Protein AF-A0A7V2XXG6-F1 (afdb_monomer)

Solvent-accessible surface area (backbone atoms only — not comparable to full-atom values): 9299 Å² total; per-residue (Å²): 118,67,70,60,56,56,46,67,73,58,54,66,50,81,74,67,69,78,80,68,29,34,36,33,36,18,33,62,36,87,92,50,70,49,63,58,47,78,48,65,54,97,36,22,57,42,79,43,78,56,88,76,80,96,63,91,88,70,76,79,62,60,80,69,45,40,31,41,35,40,57,80,80,45,41,56,42,81,49,54,69,72,62,53,34,73,42,42,41,39,65,56,74,53,41,99,86,54,35,30,80,40,73,30,60,60,66,91,63,102,58,100,81,80,91,73,70,58,64,40,66,79,45,38,25,45,35,36,75,97,45,75,43,81,53,52,70,81,66,45,78,63,74,80,33,26,69,43,85,50,22,30,51,108

Sequence (154 aa):
MILFVAASIYLPGLFVQPKYNFVYVSGDDYYYYNQYQYSVQNGKLVKSEIQKPENQNYQPPREVKLYVHDVAKNESREVSFAEAQNLNLDSSNISPDGFEVTYGSRGDGFFPFFFWSDRDYNTRYLKGHNVSKKLNLQLSGSYYNNFRFIGWIK

Radius of gyration: 18.81 Å; Cα contacts (8 Å, |Δi|>4): 284; chains: 1; bounding box: 49×26×69 Å

Secondary structure (DSSP, 8-state):
-HHHHHHHHHSGGGT------EEEEE---TTS--SEEEEEETTEEEEEEPPPP--S-PPPPPPPEEEEEETTTTEEEEE-HHHHHHS-EE--SB-TTS-EEEEEE----SSTT-----EEEEEEEEEETTEEEE------S-TTS--EEEEEE-

Foldseek 3Di:
DVVVVVCVVPVVLVPQADQWKFKKKFPPDPVADAQWDWADDPQFIDIDGDDDDPDDPHDDHDDMWMWIADRVVLDIDTDDNVVRRVFRFDQDQADPSGKHKDWDWPDPDPDDPDPPTDTQQVWIWIDGPNDIHTHDDDHDDDRHDGIDTHGIGD

Nearest PDB structures (foldseek):
  5gq0-assembly1_A  TM=2.253E-01  e=1.042E+00  Arabidopsis thaliana
  5a10-assembly1_A  TM=1.937E-01  e=1.611E+00  Thlaspi arvense
  6dnh-assembly1_A  TM=2.123E-01  e=7.027E+00  Homo sapiens

Mean predicted aligned error: 10.68 Å

Structure (mmCIF, N/CA/C/O backbone):
data_AF-A0A7V2XXG6-F1
#
_entry.id   AF-A0A7V2XXG6-F1
#
loop_
_atom_site.group_PDB
_atom_site.id
_atom_site.type_symbol
_atom_site.label_atom_id
_atom_site.label_alt_id
_atom_site.label_comp_id
_atom_site.label_asym_id
_atom_site.label_entity_id
_atom_site.label_seq_id
_atom_site.pdbx_PDB_ins_code
_atom_site.Cartn_x
_atom_site.Cartn_y
_atom_site.Cartn_z
_atom_site.occupancy
_atom_site.B_iso_or_equiv
_atom_site.auth_seq_id
_atom_site.auth_comp_id
_atom_site.auth_asym_id
_atom_site.auth_atom_id
_atom_site.pdbx_PDB_model_num
ATOM 1 N N . MET A 1 1 ? 22.860 -7.101 -36.847 1.00 60.00 1 MET A N 1
ATOM 2 C CA . MET A 1 1 ? 22.442 -8.220 -35.969 1.00 60.00 1 MET A CA 1
ATOM 3 C C . MET A 1 1 ? 22.457 -7.881 -34.475 1.00 60.00 1 MET A C 1
ATOM 5 O O . MET A 1 1 ? 21.554 -8.322 -33.786 1.00 60.00 1 MET A O 1
ATOM 9 N N . ILE A 1 2 ? 23.385 -7.060 -33.966 1.00 62.00 2 ILE A N 1
ATOM 10 C CA . ILE A 1 2 ? 23.458 -6.718 -32.525 1.00 62.00 2 ILE A CA 1
ATOM 11 C C . ILE A 1 2 ? 22.276 -5.849 -32.036 1.00 62.00 2 ILE A C 1
ATOM 13 O O . ILE A 1 2 ? 21.783 -6.057 -30.931 1.00 62.00 2 ILE A O 1
ATOM 17 N N . LEU A 1 3 ? 21.755 -4.940 -32.871 1.00 59.72 3 LEU A N 1
ATOM 18 C CA . LEU A 1 3 ? 20.618 -4.072 -32.511 1.00 59.72 3 LEU A CA 1
ATOM 19 C C . LEU A 1 3 ? 19.333 -4.849 -32.168 1.00 59.72 3 LEU A C 1
ATOM 21 O O . LEU A 1 3 ? 18.601 -4.444 -31.272 1.00 59.72 3 LEU A O 1
ATOM 25 N N . PHE A 1 4 ? 19.082 -5.986 -32.826 1.00 64.06 4 PHE A N 1
ATOM 26 C CA . PHE A 1 4 ? 17.913 -6.830 -32.544 1.00 64.06 4 PHE A CA 1
ATOM 27 C C . PHE A 1 4 ? 18.042 -7.583 -31.218 1.00 64.06 4 PHE A C 1
ATOM 29 O O . PHE A 1 4 ? 17.055 -7.725 -30.501 1.00 64.06 4 PHE A O 1
ATOM 36 N N . VAL A 1 5 ? 19.257 -8.012 -30.861 1.00 67.00 5 VAL A N 1
ATOM 37 C CA . VAL A 1 5 ? 19.523 -8.676 -29.577 1.00 67.00 5 VAL A CA 1
ATOM 38 C C . VAL A 1 5 ? 19.314 -7.689 -28.430 1.00 67.00 5 VAL A C 1
ATOM 40 O O . VAL A 1 5 ? 18.567 -7.991 -27.504 1.00 67.00 5 VAL A O 1
ATOM 43 N N . ALA A 1 6 ? 19.871 -6.478 -28.534 1.00 62.31 6 ALA A N 1
ATOM 44 C CA . ALA A 1 6 ? 19.642 -5.429 -27.542 1.00 62.31 6 ALA A CA 1
ATOM 45 C C . ALA A 1 6 ? 18.146 -5.078 -27.428 1.00 62.31 6 ALA A C 1
ATOM 47 O O . ALA A 1 6 ? 17.593 -5.098 -26.333 1.00 62.31 6 ALA A O 1
ATOM 48 N N . ALA A 1 7 ? 17.451 -4.856 -28.548 1.00 62.75 7 ALA A N 1
ATOM 49 C CA . ALA A 1 7 ? 16.019 -4.561 -28.529 1.00 62.75 7 ALA A CA 1
ATOM 50 C C . ALA A 1 7 ? 15.194 -5.684 -27.867 1.00 62.75 7 ALA A C 1
ATOM 52 O O . ALA A 1 7 ? 14.321 -5.396 -27.056 1.00 62.75 7 ALA A O 1
ATOM 53 N N . SER A 1 8 ? 15.499 -6.960 -28.129 1.00 66.12 8 SER A N 1
ATOM 54 C CA . SER A 1 8 ? 14.762 -8.095 -27.547 1.00 66.12 8 SER A CA 1
ATOM 55 C C . SER A 1 8 ? 14.869 -8.207 -26.020 1.00 66.12 8 SER A C 1
ATOM 57 O O . SER A 1 8 ? 13.935 -8.678 -25.377 1.00 66.12 8 SER A O 1
ATOM 59 N N . ILE A 1 9 ? 15.975 -7.734 -25.436 1.00 66.00 9 ILE A N 1
ATOM 60 C CA . ILE A 1 9 ? 16.210 -7.765 -23.986 1.00 66.00 9 ILE A CA 1
ATOM 61 C C . ILE A 1 9 ? 15.489 -6.600 -23.289 1.00 66.00 9 ILE A C 1
ATOM 63 O O . ILE A 1 9 ? 14.993 -6.763 -22.177 1.00 66.00 9 ILE A O 1
ATOM 67 N N . TYR A 1 10 ? 15.397 -5.433 -23.939 1.00 59.62 10 TYR A N 1
ATOM 68 C CA . TYR A 1 10 ? 14.886 -4.205 -23.314 1.00 59.62 10 TYR A CA 1
ATOM 69 C C . TYR A 1 10 ? 13.435 -3.840 -23.685 1.00 59.62 10 TYR A C 1
ATOM 71 O O . TYR A 1 10 ? 12.792 -3.100 -22.944 1.00 59.62 10 TYR A O 1
ATOM 79 N N . LEU A 1 11 ? 12.882 -4.361 -24.787 1.00 61.25 11 LEU A N 1
ATOM 80 C CA . LEU A 1 11 ? 11.500 -4.084 -25.215 1.00 61.25 11 LEU A CA 1
ATOM 81 C C . LEU A 1 11 ? 10.389 -4.602 -24.278 1.00 61.25 11 LEU A C 1
ATOM 83 O O . LEU A 1 11 ? 9.374 -3.909 -24.182 1.00 61.25 11 LEU A O 1
ATOM 87 N N . PRO A 1 12 ? 10.513 -5.751 -23.573 1.00 61.62 12 PRO A N 1
ATOM 88 C CA . PRO A 1 12 ? 9.416 -6.262 -22.746 1.00 61.62 12 PRO A CA 1
ATOM 89 C C . PRO A 1 12 ? 8.959 -5.270 -21.666 1.00 61.62 12 PRO A C 1
ATOM 91 O O . PRO A 1 12 ? 7.763 -5.143 -21.417 1.00 61.62 12 PRO A O 1
ATOM 94 N N . GLY A 1 13 ? 9.889 -4.509 -21.075 1.00 57.81 13 GLY A N 1
ATOM 95 C CA . GLY A 1 13 ? 9.600 -3.581 -19.975 1.00 57.81 13 GLY A CA 1
ATOM 96 C C . GLY A 1 13 ? 8.731 -2.376 -20.355 1.00 57.81 13 GLY A C 1
ATOM 97 O O . GLY A 1 13 ? 8.067 -1.815 -19.490 1.00 57.81 13 GLY A O 1
ATOM 98 N N . LEU A 1 14 ? 8.669 -1.995 -21.638 1.00 63.16 14 LEU A N 1
ATOM 99 C CA . LEU A 1 14 ? 7.857 -0.855 -22.097 1.00 63.16 14 LEU A CA 1
ATOM 100 C C . LEU A 1 14 ? 6.351 -1.159 -22.140 1.00 63.16 14 LEU A C 1
ATOM 102 O O . LEU A 1 14 ? 5.539 -0.234 -22.139 1.00 63.16 14 LEU A O 1
ATOM 106 N N . PHE A 1 15 ? 5.969 -2.439 -22.158 1.00 68.75 15 PHE A N 1
ATOM 107 C CA . PHE A 1 15 ? 4.569 -2.868 -22.259 1.00 68.75 15 PHE A CA 1
ATOM 108 C C . PHE A 1 15 ? 3.983 -3.369 -20.936 1.00 68.75 15 PHE A C 1
ATOM 110 O O . PHE A 1 15 ? 2.774 -3.597 -20.850 1.00 68.75 15 PHE A O 1
ATOM 117 N N . VAL A 1 16 ? 4.805 -3.528 -19.895 1.00 77.38 16 VAL A N 1
ATOM 118 C CA . VAL A 1 16 ? 4.334 -3.996 -18.591 1.00 77.38 16 VAL A CA 1
ATOM 119 C C . VAL A 1 16 ? 3.993 -2.800 -17.715 1.00 77.38 16 VAL A C 1
ATOM 121 O O . VAL A 1 16 ? 4.857 -2.148 -17.135 1.00 77.38 16 VAL A O 1
ATOM 124 N N . GLN A 1 17 ? 2.698 -2.502 -17.645 1.00 81.25 17 GLN A N 1
ATOM 125 C CA . GLN A 1 17 ? 2.158 -1.459 -16.784 1.00 81.25 17 GLN A CA 1
ATOM 126 C C . GLN A 1 17 ? 1.446 -2.089 -15.590 1.00 81.25 17 GLN A C 1
ATOM 128 O O . GLN A 1 17 ? 0.734 -3.079 -15.778 1.00 81.25 17 GLN A O 1
ATOM 133 N N . PRO A 1 18 ? 1.601 -1.512 -14.392 1.00 84.50 18 PRO A N 1
ATOM 134 C CA . PRO A 1 18 ? 0.906 -1.990 -13.216 1.00 84.50 18 PRO A CA 1
ATOM 135 C C . PRO A 1 18 ? -0.591 -1.667 -13.301 1.00 84.50 18 PRO A C 1
ATOM 137 O O . PRO A 1 18 ? -0.978 -0.548 -13.645 1.00 84.50 18 PRO A O 1
ATOM 140 N N . LYS A 1 19 ? -1.430 -2.658 -13.002 1.00 89.94 19 LYS A N 1
ATOM 141 C CA . LYS A 1 19 ? -2.890 -2.612 -13.198 1.00 89.94 19 LYS A CA 1
ATOM 142 C C . LYS A 1 19 ? -3.680 -2.700 -11.902 1.00 89.94 19 LYS A C 1
ATOM 144 O O . LYS A 1 19 ? -4.835 -2.285 -11.872 1.00 89.94 19 LYS A O 1
ATOM 149 N N . TYR A 1 20 ? -3.083 -3.260 -10.856 1.00 93.31 20 TYR A N 1
ATOM 150 C CA . TYR A 1 20 ? -3.783 -3.509 -9.603 1.00 93.31 20 TYR A CA 1
ATOM 151 C C . TYR A 1 20 ? -3.638 -2.324 -8.658 1.00 93.31 20 TYR A C 1
ATOM 153 O O . TYR A 1 20 ? -2.538 -1.939 -8.267 1.00 93.31 20 TYR A O 1
ATOM 161 N N . ASN A 1 21 ? -4.782 -1.771 -8.271 1.00 95.12 21 ASN A N 1
ATOM 162 C CA . ASN A 1 21 ? -4.870 -0.778 -7.211 1.00 95.12 21 ASN A CA 1
ATOM 163 C C . ASN A 1 21 ? -4.619 -1.440 -5.855 1.00 95.12 21 ASN A C 1
ATOM 165 O O . ASN A 1 21 ? -4.753 -2.656 -5.710 1.00 95.12 21 ASN A O 1
ATOM 169 N N . PHE A 1 22 ? -4.285 -0.650 -4.840 1.00 94.88 22 PHE A N 1
ATOM 170 C CA . PHE A 1 22 ? -4.047 -1.186 -3.503 1.00 94.88 22 PHE A CA 1
ATOM 171 C C . PHE A 1 22 ? -4.626 -0.307 -2.407 1.00 94.88 22 PHE A C 1
ATOM 173 O O . PHE A 1 22 ? -4.861 0.889 -2.587 1.00 94.88 22 PHE A O 1
ATOM 180 N N . VAL A 1 23 ? -4.836 -0.930 -1.253 1.00 94.56 23 VAL A N 1
ATOM 181 C CA . VAL A 1 23 ? -5.240 -0.272 -0.017 1.00 94.56 23 VAL A CA 1
ATOM 182 C C . VAL A 1 23 ? -4.021 -0.098 0.874 1.00 94.56 23 VAL A C 1
ATOM 184 O O . VAL A 1 23 ? -3.209 -1.014 1.045 1.00 94.56 23 VAL A O 1
ATOM 187 N N . TYR A 1 24 ? -3.907 1.081 1.472 1.00 92.06 24 TYR A N 1
ATOM 188 C CA . TYR A 1 24 ? -2.912 1.362 2.492 1.00 92.06 24 TYR A CA 1
ATOM 189 C C . TYR A 1 24 ? -3.502 2.210 3.617 1.00 92.06 24 TYR A C 1
ATOM 191 O O . TYR A 1 24 ? -4.567 2.817 3.498 1.00 92.06 24 TYR A O 1
ATOM 199 N N . VAL A 1 25 ? -2.785 2.228 4.729 1.00 88.88 25 VAL A N 1
ATOM 200 C CA . VAL A 1 25 ? -3.092 3.015 5.913 1.00 88.88 25 VAL A CA 1
ATOM 201 C C . VAL A 1 25 ? -2.048 4.111 6.079 1.00 88.88 25 VAL A C 1
ATOM 203 O O . VAL A 1 25 ? -0.855 3.868 5.878 1.00 88.88 25 VAL A O 1
ATOM 206 N N . SER A 1 26 ? -2.500 5.297 6.489 1.00 86.25 26 SER A N 1
ATOM 207 C CA . SER A 1 26 ? -1.634 6.386 6.928 1.00 86.25 26 SER A CA 1
ATOM 208 C C . SER A 1 26 ? -1.958 6.865 8.343 1.00 86.25 26 SER A C 1
ATOM 210 O O . SER A 1 26 ? -3.088 6.725 8.808 1.00 86.25 26 SER A O 1
ATOM 212 N N . GLY A 1 27 ? -0.951 7.408 9.033 1.00 75.75 27 GLY A N 1
ATOM 213 C CA . GLY A 1 27 ? -1.033 7.784 10.449 1.00 75.75 27 GLY A CA 1
ATOM 214 C C . GLY A 1 27 ? -0.713 6.656 11.435 1.00 75.75 27 GLY A C 1
ATOM 215 O O . GLY A 1 27 ? -0.874 6.853 12.635 1.00 75.75 27 GLY A O 1
ATOM 216 N N . ASP A 1 28 ? -0.240 5.500 10.953 1.00 65.38 28 ASP A N 1
ATOM 217 C CA . ASP A 1 28 ? 0.138 4.342 11.781 1.00 65.38 28 ASP A CA 1
ATOM 218 C C . ASP A 1 28 ? 1.540 4.517 12.400 1.00 65.38 28 ASP A C 1
ATOM 220 O O . ASP A 1 28 ? 2.483 3.801 12.076 1.00 65.38 28 ASP A O 1
ATOM 224 N N . ASP A 1 29 ? 1.706 5.548 13.234 1.00 63.28 29 ASP A N 1
ATOM 225 C CA . ASP A 1 29 ? 2.993 5.887 13.850 1.00 63.28 29 ASP A CA 1
ATOM 226 C C . ASP A 1 29 ? 3.327 4.929 15.003 1.00 63.28 29 ASP A C 1
ATOM 228 O O . ASP A 1 29 ? 2.554 4.786 15.945 1.00 63.28 29 ASP A O 1
ATOM 232 N N . TYR A 1 30 ? 4.515 4.324 14.964 1.00 55.94 30 TYR A N 1
ATOM 233 C CA . TYR A 1 30 ? 5.015 3.395 15.983 1.00 55.94 30 TYR A CA 1
ATOM 234 C C . TYR A 1 30 ? 5.029 3.986 17.405 1.00 55.94 30 TYR A C 1
ATOM 236 O O . TYR A 1 30 ? 4.886 3.251 18.379 1.00 55.94 30 TYR A O 1
ATOM 244 N N . TYR A 1 31 ? 5.194 5.307 17.540 1.00 53.53 31 TYR A N 1
ATOM 245 C CA . TYR A 1 31 ? 5.192 5.972 18.849 1.00 53.53 31 TYR A CA 1
ATOM 246 C C . TYR A 1 31 ? 3.793 6.163 19.443 1.00 53.53 31 TYR A C 1
ATOM 248 O O . TYR A 1 31 ? 3.671 6.446 20.636 1.00 53.53 31 TYR A O 1
ATOM 256 N N . TYR A 1 32 ? 2.743 6.017 18.635 1.00 57.25 32 TYR A N 1
ATOM 257 C CA . TYR A 1 32 ? 1.367 6.238 19.048 1.00 57.25 32 TYR A CA 1
ATOM 258 C C . TYR A 1 32 ? 0.592 4.928 18.984 1.00 57.25 32 TYR A C 1
ATOM 260 O O . TYR A 1 32 ? 0.479 4.283 17.947 1.00 57.25 32 TYR A O 1
ATOM 268 N N . TYR A 1 33 ? -0.005 4.547 20.108 1.00 59.81 33 TYR A N 1
ATOM 269 C CA . TYR A 1 33 ? -0.905 3.406 20.132 1.00 59.81 33 TYR A CA 1
ATOM 270 C C . TYR A 1 33 ? -2.195 3.757 19.401 1.00 59.81 33 TYR A C 1
ATOM 272 O O . TYR A 1 33 ? -3.051 4.491 19.907 1.00 59.81 33 TYR A O 1
ATOM 280 N N . ASN A 1 34 ? -2.343 3.199 18.207 1.00 65.81 34 ASN A N 1
ATOM 281 C CA . ASN A 1 34 ? -3.599 3.251 17.488 1.00 65.81 34 ASN A CA 1
ATOM 282 C C . ASN A 1 34 ? -4.627 2.389 18.209 1.00 65.81 34 ASN A C 1
ATOM 284 O O . ASN A 1 34 ? -4.336 1.296 18.688 1.00 65.81 34 ASN A O 1
ATOM 288 N N . GLN A 1 35 ? -5.856 2.890 18.297 1.00 64.12 35 GLN A N 1
ATOM 289 C CA . GLN A 1 35 ? -6.942 2.145 18.932 1.00 64.12 35 GLN A CA 1
ATOM 290 C C . GLN A 1 35 ? -7.256 0.845 18.173 1.00 64.12 35 GLN A C 1
ATOM 292 O O . GLN A 1 35 ? -7.782 -0.104 18.753 1.00 64.12 35 GLN A O 1
ATOM 297 N N . TYR A 1 36 ? -6.918 0.800 16.882 1.00 71.44 36 TYR A N 1
ATOM 298 C CA . TYR A 1 36 ? -7.288 -0.287 15.997 1.00 71.44 36 TYR A CA 1
ATOM 299 C C . TYR A 1 36 ? -6.154 -0.680 15.053 1.00 71.44 36 TYR A C 1
ATOM 301 O O . TYR A 1 36 ? -5.474 0.175 14.485 1.00 71.44 36 TYR A O 1
ATOM 309 N N . GLN A 1 37 ? -6.022 -1.983 14.826 1.00 78.88 37 GLN A N 1
ATOM 310 C CA . GLN A 1 37 ? -5.170 -2.566 13.800 1.00 78.88 37 GLN A CA 1
ATOM 311 C C . GLN A 1 37 ? -6.028 -3.032 12.622 1.00 78.88 37 GLN A C 1
ATOM 313 O O . GLN A 1 37 ? -7.041 -3.705 12.809 1.00 78.88 37 GLN A O 1
ATOM 318 N N . TYR A 1 38 ? -5.609 -2.694 11.402 1.00 85.25 38 TYR A N 1
ATOM 319 C CA . TYR A 1 38 ? -6.238 -3.176 10.177 1.00 85.25 38 TYR A CA 1
ATOM 320 C C . TYR A 1 38 ? -5.433 -4.349 9.629 1.00 85.25 38 TYR A C 1
ATOM 322 O O . TYR A 1 38 ? -4.206 -4.281 9.552 1.00 85.25 38 TYR A O 1
ATOM 330 N N . SER A 1 39 ? -6.125 -5.412 9.242 1.00 87.12 39 SER A N 1
ATOM 331 C CA . SER A 1 39 ? -5.544 -6.603 8.622 1.00 87.12 39 SER A CA 1
ATOM 332 C C . SER A 1 39 ? -6.478 -7.136 7.543 1.00 87.12 39 SER A C 1
ATOM 334 O O . SER A 1 39 ? -7.641 -6.738 7.477 1.00 87.12 39 SER A O 1
ATOM 336 N N . VAL A 1 40 ? -5.982 -8.029 6.693 1.00 88.81 40 VAL A N 1
ATOM 337 C CA . VAL A 1 40 ? -6.813 -8.735 5.715 1.00 88.81 40 VAL A CA 1
ATOM 338 C C . VAL A 1 40 ? -7.014 -10.166 6.196 1.00 88.81 40 VAL A C 1
ATOM 340 O O . VAL A 1 40 ? -6.045 -10.871 6.464 1.00 88.81 40 VAL A O 1
ATOM 343 N N . GLN A 1 41 ? -8.268 -10.599 6.299 1.00 90.38 41 GLN A N 1
ATOM 344 C CA . GLN A 1 41 ? -8.638 -11.980 6.605 1.00 90.38 41 GLN A CA 1
ATOM 345 C C . GLN A 1 41 ? -9.688 -12.436 5.597 1.00 90.38 41 GLN A C 1
ATOM 347 O O . GLN A 1 41 ? -10.648 -11.714 5.337 1.00 90.38 41 GLN A O 1
ATOM 352 N N . ASN A 1 42 ? -9.506 -13.619 5.008 1.00 89.25 42 ASN A N 1
ATOM 353 C CA . ASN A 1 42 ? -10.423 -14.178 4.003 1.00 89.25 42 ASN A CA 1
ATOM 354 C C . ASN A 1 42 ? -10.749 -13.202 2.852 1.00 89.25 42 ASN A C 1
ATOM 356 O O . ASN A 1 42 ? -11.888 -13.110 2.401 1.00 89.25 42 ASN A O 1
ATOM 360 N N . GLY A 1 43 ? -9.753 -12.431 2.406 1.00 89.00 43 GLY A N 1
ATOM 361 C CA . GLY A 1 43 ? -9.914 -11.449 1.332 1.00 89.00 43 GLY A CA 1
ATOM 362 C C . GLY A 1 43 ? -10.638 -10.161 1.733 1.00 89.00 43 GLY A C 1
ATOM 363 O O . GLY A 1 43 ? -10.997 -9.361 0.873 1.00 89.00 43 GLY A O 1
ATOM 364 N N . LYS A 1 44 ? -10.884 -9.944 3.028 1.00 93.19 44 LYS A N 1
ATOM 365 C CA . LYS A 1 44 ? -11.656 -8.808 3.539 1.00 93.19 44 LYS A CA 1
ATOM 366 C C . LYS A 1 44 ? -10.877 -8.027 4.579 1.00 93.19 44 LYS A C 1
ATOM 368 O O . LYS A 1 44 ? -10.104 -8.593 5.349 1.00 93.19 44 LYS A O 1
ATOM 373 N N . LEU A 1 45 ? -11.105 -6.716 4.610 1.00 92.50 45 LEU A N 1
ATOM 374 C CA . LEU A 1 45 ? -10.545 -5.858 5.645 1.00 92.50 45 LEU A CA 1
ATOM 375 C C . LEU A 1 45 ? -11.200 -6.174 6.996 1.00 92.50 45 LEU A C 1
ATOM 377 O O . LEU A 1 45 ? -12.426 -6.157 7.128 1.00 92.50 45 LEU A O 1
ATOM 381 N N . VAL A 1 46 ? -10.370 -6.419 8.003 1.00 90.00 46 VAL A N 1
ATOM 382 C CA . VAL A 1 46 ? -10.767 -6.641 9.392 1.00 90.00 46 VAL A CA 1
ATOM 383 C C . VAL A 1 46 ? -10.094 -5.600 10.273 1.00 90.00 46 VAL A C 1
ATOM 385 O O . VAL A 1 46 ? -8.919 -5.270 10.094 1.00 90.00 46 VAL A O 1
ATOM 388 N N . LYS A 1 47 ? -10.865 -5.078 11.225 1.00 89.12 47 LYS A N 1
ATOM 389 C CA . LYS A 1 47 ? -10.436 -4.105 12.223 1.00 89.12 47 LYS A CA 1
ATOM 390 C C . LYS A 1 47 ? -10.424 -4.788 13.588 1.00 89.12 47 LYS A C 1
ATOM 392 O O . LYS A 1 47 ? -11.475 -5.221 14.051 1.00 89.12 47 LYS A O 1
ATOM 397 N N . SER A 1 48 ? -9.255 -4.868 14.213 1.00 83.75 48 SER A N 1
ATOM 398 C CA . SER A 1 48 ? -9.066 -5.467 15.537 1.00 83.75 48 SER A CA 1
ATOM 399 C C . SER A 1 48 ? -8.746 -4.390 16.563 1.00 83.75 48 SER A C 1
ATOM 401 O O . SER A 1 48 ? -7.922 -3.513 16.304 1.00 83.75 48 SER A O 1
ATOM 403 N N . GLU A 1 49 ? -9.382 -4.454 17.728 1.00 79.38 49 GLU A N 1
ATOM 404 C CA . GLU A 1 49 ? -9.052 -3.585 18.858 1.00 79.38 49 GLU A CA 1
ATOM 405 C C . GLU A 1 49 ? -7.739 -4.019 19.502 1.00 79.38 49 GLU A C 1
ATOM 407 O O . GLU A 1 49 ? -7.527 -5.200 19.781 1.00 79.38 49 GLU A O 1
ATOM 412 N N . ILE A 1 50 ? -6.853 -3.054 19.739 1.00 74.00 50 ILE A N 1
ATOM 413 C CA . ILE A 1 50 ? -5.605 -3.302 20.456 1.00 74.00 50 ILE A CA 1
ATOM 414 C C . ILE A 1 50 ? -5.872 -3.068 21.943 1.00 74.00 50 ILE A C 1
ATOM 416 O O . ILE A 1 50 ? -6.236 -1.960 22.347 1.00 74.00 50 ILE A O 1
ATOM 420 N N . GLN A 1 51 ? -5.693 -4.108 22.763 1.00 63.41 51 GLN A N 1
ATOM 421 C CA . GLN A 1 51 ? -5.776 -3.971 24.217 1.00 63.41 51 GLN A CA 1
ATOM 422 C C . GLN A 1 51 ? -4.610 -3.120 24.721 1.00 63.41 51 GLN A C 1
ATOM 424 O O . GLN A 1 51 ? -3.447 -3.378 24.407 1.00 63.41 51 GLN A O 1
ATOM 429 N N . LYS A 1 52 ? -4.934 -2.075 25.484 1.00 64.25 52 LYS A N 1
ATOM 430 C CA . LYS A 1 52 ? -3.961 -1.084 25.942 1.00 64.25 52 LYS A CA 1
ATOM 431 C C . LYS A 1 52 ? -3.362 -1.502 27.287 1.00 64.25 52 LYS A C 1
ATOM 433 O O . LYS A 1 52 ? -4.126 -1.872 28.178 1.00 64.25 52 LYS A O 1
ATOM 438 N N . PRO A 1 53 ? -2.039 -1.385 27.483 1.00 61.81 53 PRO A N 1
ATOM 439 C CA . PRO A 1 53 ? -1.464 -1.428 28.819 1.00 61.81 53 PRO A CA 1
ATOM 440 C C . PRO A 1 53 ? -1.879 -0.179 29.613 1.00 61.81 53 PRO A C 1
ATOM 442 O O . PRO A 1 53 ? -1.840 0.941 29.102 1.00 61.81 53 PRO A O 1
ATOM 445 N N . GLU A 1 54 ? -2.267 -0.386 30.868 1.00 59.88 54 GLU A N 1
ATOM 446 C CA . GLU A 1 54 ? -2.697 0.635 31.827 1.00 59.88 54 GLU A CA 1
ATOM 447 C C . GLU A 1 54 ? -1.490 1.481 32.279 1.00 59.88 54 GLU A C 1
ATOM 449 O O . GLU A 1 54 ? -0.886 1.238 33.317 1.00 59.88 54 GLU A O 1
ATOM 454 N N . ASN A 1 55 ? -1.048 2.438 31.459 1.00 62.06 55 ASN A N 1
ATOM 455 C CA . ASN A 1 55 ? 0.047 3.345 31.817 1.00 62.06 55 ASN A CA 1
ATOM 456 C C . ASN A 1 55 ? -0.389 4.809 31.653 1.00 62.06 55 ASN A C 1
ATOM 458 O O . ASN A 1 55 ? -1.176 5.138 30.771 1.00 62.06 55 ASN A O 1
ATOM 462 N N . GLN A 1 56 ? 0.094 5.692 32.526 1.00 52.34 56 GLN A N 1
ATOM 463 C CA . GLN A 1 56 ? -0.486 7.022 32.768 1.00 52.34 56 GLN A CA 1
ATOM 464 C C . GLN A 1 56 ? 0.065 8.136 31.853 1.00 52.34 56 GLN A C 1
ATOM 466 O O . GLN A 1 56 ? -0.529 9.205 31.771 1.00 52.34 56 GLN A O 1
ATOM 471 N N . ASN A 1 57 ? 1.151 7.894 31.107 1.00 59.94 57 ASN A N 1
ATOM 472 C CA . ASN A 1 57 ? 1.785 8.887 30.216 1.00 59.94 57 ASN A CA 1
ATOM 473 C C . ASN A 1 57 ? 1.266 8.845 28.763 1.00 59.94 57 ASN A C 1
ATOM 475 O O . ASN A 1 57 ? 2.034 8.997 27.813 1.00 59.94 57 ASN A O 1
ATOM 479 N N . TYR A 1 58 ? -0.028 8.593 28.566 1.00 57.88 58 TYR A N 1
ATOM 480 C CA . TYR A 1 58 ? -0.582 8.362 27.231 1.00 57.88 58 TYR A CA 1
ATOM 481 C C . TYR A 1 58 ? -0.962 9.651 26.499 1.00 57.88 58 TYR A C 1
ATOM 483 O O . TYR A 1 58 ? -1.794 10.433 26.956 1.00 57.88 58 TYR A O 1
ATOM 491 N N . GLN A 1 59 ? -0.401 9.824 25.301 1.00 61.22 59 GLN A N 1
ATOM 492 C CA . GLN A 1 59 ? -0.912 10.774 24.316 1.00 61.22 59 GLN A CA 1
ATOM 493 C C . GLN A 1 59 ? -2.185 10.208 23.661 1.00 61.22 59 GLN A C 1
ATOM 495 O O . GLN A 1 59 ? -2.303 8.986 23.512 1.00 61.22 59 GLN A O 1
ATOM 500 N N . PRO A 1 60 ? -3.157 11.062 23.285 1.00 60.31 60 PRO A N 1
ATOM 501 C CA . PRO A 1 60 ? -4.401 10.600 22.683 1.00 60.31 60 PRO A CA 1
ATOM 502 C C . PRO A 1 60 ? -4.125 9.821 21.384 1.00 60.31 60 PRO A C 1
ATOM 504 O O . PRO A 1 60 ? -3.189 10.169 20.655 1.00 60.31 60 PRO A O 1
ATOM 507 N N . PRO A 1 61 ? -4.927 8.781 21.075 1.00 63.69 61 PRO A N 1
ATOM 508 C CA . PRO A 1 61 ? -4.792 8.036 19.829 1.00 63.69 61 PRO A CA 1
ATOM 509 C C . PRO A 1 61 ? -4.916 8.994 18.647 1.00 63.69 61 PRO A C 1
ATOM 511 O O . PRO A 1 61 ? -5.813 9.839 18.626 1.00 63.69 61 PRO A O 1
ATOM 514 N N . ARG A 1 62 ? -4.032 8.861 17.658 1.00 67.06 62 ARG A N 1
ATOM 515 C CA . ARG A 1 62 ? -4.188 9.592 16.401 1.00 67.06 62 ARG A CA 1
ATOM 516 C C . ARG A 1 62 ? -5.194 8.883 15.511 1.00 67.06 62 ARG A C 1
ATOM 518 O O . ARG A 1 62 ? -5.361 7.665 15.563 1.00 67.06 62 ARG A O 1
ATOM 525 N N . GLU A 1 63 ? -5.879 9.676 14.702 1.00 70.38 63 GLU A N 1
ATOM 526 C 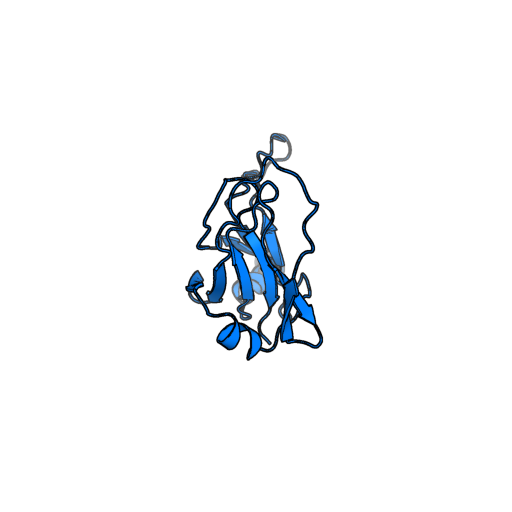CA . GLU A 1 63 ? -6.810 9.150 13.721 1.00 70.38 63 GLU A CA 1
ATOM 527 C C . GLU A 1 63 ? -6.031 8.493 12.579 1.00 70.38 63 GLU A C 1
ATOM 529 O O . GLU A 1 63 ? -5.199 9.118 11.920 1.00 70.38 63 GLU A O 1
ATOM 534 N N . VAL A 1 64 ? -6.294 7.205 12.379 1.00 80.56 64 VAL A N 1
ATOM 535 C CA . VAL A 1 64 ? -5.696 6.401 11.318 1.00 80.56 64 VAL A CA 1
ATOM 536 C C . VAL A 1 64 ? -6.608 6.448 10.104 1.00 80.56 64 VAL A C 1
ATOM 538 O O . VAL A 1 64 ? -7.785 6.092 10.198 1.00 80.56 64 VAL A O 1
ATOM 541 N N . LYS A 1 65 ? -6.052 6.829 8.955 1.00 87.88 65 LYS A N 1
ATOM 542 C CA . LYS A 1 65 ? -6.804 7.007 7.712 1.00 87.88 65 LYS A CA 1
ATOM 543 C C . LYS A 1 65 ? -6.534 5.881 6.725 1.00 87.88 65 LYS A C 1
ATOM 545 O O . LYS A 1 65 ? -5.398 5.425 6.581 1.00 87.88 65 LYS A O 1
ATOM 550 N N . LEU A 1 66 ? -7.586 5.442 6.040 1.00 91.31 66 LEU A N 1
ATOM 551 C CA . LEU A 1 66 ? -7.527 4.428 4.991 1.00 91.31 66 LEU A CA 1
ATOM 552 C C . LEU A 1 66 ? -7.563 5.099 3.623 1.00 91.31 66 LEU A C 1
ATOM 554 O O . LEU A 1 66 ? -8.362 6.001 3.381 1.00 91.31 66 LEU A O 1
ATOM 558 N N . TYR A 1 67 ? -6.722 4.615 2.718 1.00 93.75 67 TYR A N 1
ATOM 559 C CA . TYR A 1 67 ? -6.622 5.132 1.364 1.00 93.75 67 TYR A CA 1
ATOM 560 C C . TYR A 1 67 ? -6.641 4.000 0.345 1.00 93.75 67 TYR A C 1
ATOM 562 O O . TYR A 1 67 ? -6.012 2.957 0.538 1.00 93.75 67 TYR A O 1
ATOM 570 N N . VAL A 1 68 ? -7.323 4.241 -0.771 1.00 95.75 68 VAL A N 1
ATOM 571 C CA . VAL A 1 68 ? -7.176 3.458 -2.001 1.00 95.75 68 VAL A CA 1
ATOM 572 C C . VAL A 1 68 ? -6.274 4.242 -2.939 1.00 95.75 68 VAL A C 1
ATOM 574 O O . VAL A 1 68 ? -6.558 5.404 -3.234 1.00 95.75 68 VAL A O 1
ATOM 577 N N . HIS A 1 69 ? -5.209 3.608 -3.417 1.00 95.44 69 HIS A N 1
ATOM 578 C CA . HIS A 1 69 ? -4.333 4.181 -4.427 1.00 95.44 69 HIS A CA 1
ATOM 579 C C . HIS A 1 69 ? -4.693 3.648 -5.816 1.00 95.44 69 HIS A C 1
ATOM 581 O O . HIS A 1 69 ? -4.653 2.438 -6.053 1.00 95.44 69 HIS A O 1
ATOM 587 N N . ASP A 1 70 ? -5.040 4.563 -6.721 1.00 93.94 70 ASP A N 1
ATOM 588 C CA . ASP A 1 70 ? -5.208 4.303 -8.147 1.00 93.94 70 ASP A CA 1
ATOM 589 C C . ASP A 1 70 ? -3.836 4.362 -8.821 1.00 93.94 70 ASP A C 1
ATOM 591 O O . ASP A 1 70 ? -3.233 5.427 -8.959 1.00 93.94 70 ASP A O 1
ATOM 595 N N . VAL A 1 71 ? -3.329 3.204 -9.231 1.00 91.69 71 VAL A N 1
ATOM 596 C CA . VAL A 1 71 ? -1.973 3.073 -9.775 1.00 91.69 71 VAL A CA 1
ATOM 597 C C . VAL A 1 71 ? -1.858 3.630 -11.200 1.00 91.69 71 VAL A C 1
ATOM 599 O O . VAL A 1 71 ? -0.798 4.147 -11.592 1.00 91.69 71 VAL A O 1
ATOM 602 N N . ALA A 1 72 ? -2.948 3.568 -11.970 1.00 90.12 72 ALA A N 1
ATOM 603 C CA . ALA A 1 72 ? -2.994 4.103 -13.324 1.00 90.12 72 ALA A CA 1
ATOM 604 C C . ALA A 1 72 ? -2.871 5.631 -13.288 1.00 90.12 72 ALA A C 1
ATOM 606 O O . ALA A 1 72 ? -2.033 6.201 -13.992 1.00 90.12 72 ALA A O 1
ATOM 607 N N . LYS A 1 73 ? -3.635 6.278 -12.400 1.00 91.44 73 LYS A N 1
ATOM 608 C CA . LYS A 1 73 ? -3.618 7.737 -12.210 1.00 91.44 73 LYS A CA 1
ATOM 609 C C . LYS A 1 73 ? -2.496 8.226 -11.300 1.00 91.44 73 LYS A C 1
ATOM 611 O O . LYS A 1 73 ? -2.114 9.386 -11.391 1.00 91.44 73 LYS A O 1
ATOM 616 N N . ASN A 1 74 ? -1.916 7.337 -10.493 1.00 90.94 74 ASN A N 1
ATOM 617 C CA . ASN A 1 74 ? -0.958 7.668 -9.439 1.00 90.94 74 ASN A CA 1
ATOM 618 C C . ASN A 1 74 ? -1.557 8.647 -8.417 1.00 90.94 74 ASN A C 1
ATOM 620 O O . ASN A 1 74 ? -0.963 9.675 -8.102 1.00 90.94 74 ASN A O 1
ATOM 624 N N . GLU A 1 75 ? -2.755 8.339 -7.927 1.00 92.88 75 GLU A N 1
ATOM 625 C CA . GLU A 1 75 ? -3.504 9.194 -7.004 1.00 92.88 75 GLU A CA 1
ATOM 626 C C . GLU A 1 75 ? -4.099 8.365 -5.867 1.00 92.88 75 GLU A C 1
ATOM 628 O O . GLU A 1 75 ? -4.585 7.255 -6.074 1.00 92.88 75 GLU A O 1
ATOM 633 N N . SER A 1 76 ? -4.085 8.914 -4.654 1.00 93.50 76 SER A N 1
ATOM 634 C CA . SER A 1 76 ? -4.737 8.306 -3.493 1.00 93.50 76 SER A CA 1
ATOM 635 C C . SER A 1 76 ? -6.046 9.014 -3.173 1.00 93.50 76 SER A C 1
ATOM 637 O O . SER A 1 76 ? -6.097 10.243 -3.149 1.00 93.50 76 SER A O 1
ATOM 639 N N . ARG A 1 77 ? -7.080 8.236 -2.844 1.00 94.25 77 ARG A N 1
ATOM 640 C CA . ARG A 1 77 ? -8.346 8.738 -2.293 1.00 94.25 77 ARG A CA 1
ATOM 641 C C . ARG A 1 77 ? -8.592 8.156 -0.910 1.00 94.25 77 ARG A C 1
ATOM 643 O O . ARG A 1 77 ? -8.368 6.962 -0.700 1.00 94.25 77 ARG A O 1
ATOM 650 N N . GLU A 1 78 ? -9.044 8.992 0.017 1.00 93.81 78 GLU A N 1
ATOM 651 C CA . GLU A 1 78 ? -9.473 8.540 1.342 1.00 93.81 78 GLU A CA 1
ATOM 652 C C . GLU A 1 78 ? -10.735 7.682 1.199 1.00 93.81 78 GLU A C 1
ATOM 654 O O . GLU A 1 78 ? -11.590 7.957 0.353 1.00 93.81 78 GLU A O 1
ATOM 659 N N . VAL A 1 79 ? -10.825 6.615 1.989 1.00 93.62 79 VAL A N 1
ATOM 660 C CA . VAL A 1 79 ? -11.976 5.709 2.006 1.00 93.62 79 VAL A CA 1
ATOM 661 C C . VAL A 1 79 ? -12.392 5.397 3.429 1.00 93.62 79 VAL A C 1
ATOM 663 O O . VAL A 1 79 ? -11.568 5.302 4.339 1.00 93.62 79 VAL A O 1
ATOM 666 N N . SER A 1 80 ? -13.688 5.185 3.616 1.00 93.06 80 SER A N 1
ATOM 667 C CA . SER A 1 80 ? -14.214 4.682 4.878 1.00 93.06 80 SER A CA 1
ATOM 668 C C . SER A 1 80 ? -13.884 3.197 5.065 1.00 93.06 80 SER A C 1
ATOM 670 O O . SER A 1 80 ? -13.646 2.450 4.111 1.00 93.06 80 SER A O 1
ATOM 672 N N . PHE A 1 81 ? -13.926 2.734 6.315 1.00 90.62 81 PHE A N 1
ATOM 673 C CA . PHE A 1 81 ? -13.755 1.313 6.622 1.00 90.62 81 PHE A CA 1
ATOM 674 C C . PHE A 1 81 ? -14.803 0.434 5.919 1.00 90.62 81 PHE A C 1
ATOM 676 O O . PHE A 1 81 ? -14.451 -0.612 5.381 1.00 90.62 81 PHE A O 1
ATOM 683 N N . ALA A 1 82 ? -16.067 0.869 5.883 1.00 91.88 82 ALA A N 1
ATOM 684 C CA . ALA A 1 82 ? -17.152 0.115 5.254 1.00 91.88 82 ALA A CA 1
ATOM 685 C C . ALA A 1 82 ? -16.929 -0.058 3.742 1.00 91.88 82 ALA A C 1
ATOM 687 O O . ALA A 1 82 ? -17.121 -1.146 3.201 1.00 91.88 82 ALA A O 1
ATOM 688 N N . GLU A 1 83 ? -16.455 0.987 3.060 1.00 92.62 83 GLU A N 1
ATOM 689 C CA . GLU A 1 83 ? -16.095 0.899 1.642 1.00 92.62 83 GLU A CA 1
ATOM 690 C C . GLU A 1 83 ? -14.909 -0.040 1.421 1.00 92.62 83 GLU A C 1
ATOM 692 O O . GLU A 1 83 ? -14.958 -0.893 0.537 1.00 92.62 83 GLU A O 1
ATOM 697 N N . ALA A 1 84 ? -13.861 0.079 2.241 1.00 91.50 84 ALA A N 1
ATOM 698 C CA . ALA A 1 84 ? -12.669 -0.754 2.124 1.00 91.50 84 ALA A CA 1
ATOM 699 C C . ALA A 1 84 ? -12.944 -2.234 2.451 1.00 91.50 84 ALA A C 1
ATOM 701 O O . ALA A 1 84 ? -12.340 -3.120 1.851 1.00 91.50 84 ALA A O 1
ATOM 702 N N . GLN A 1 85 ? -13.885 -2.518 3.354 1.00 93.12 85 GLN A N 1
ATOM 703 C CA . GLN A 1 85 ? -14.321 -3.875 3.689 1.00 93.12 85 GLN A CA 1
ATOM 704 C C . GLN A 1 85 ? -15.098 -4.544 2.545 1.00 93.12 85 GLN A C 1
ATOM 706 O O . GLN A 1 85 ? -15.028 -5.763 2.378 1.00 93.12 85 GLN A O 1
ATOM 711 N N . ASN A 1 86 ? -15.795 -3.767 1.715 1.00 94.00 86 ASN A N 1
ATOM 712 C CA . ASN A 1 86 ? -16.494 -4.303 0.547 1.00 94.00 86 ASN A CA 1
ATOM 713 C C . ASN A 1 86 ? -15.538 -4.749 -0.572 1.00 94.00 86 ASN A C 1
ATOM 715 O O . ASN A 1 86 ? -15.921 -5.583 -1.394 1.00 94.00 86 ASN A O 1
ATOM 719 N N . LEU A 1 87 ? -14.284 -4.288 -0.567 1.00 93.38 87 LEU A N 1
ATOM 720 C CA . LEU A 1 87 ? -13.262 -4.695 -1.533 1.00 93.38 87 LEU A CA 1
ATOM 721 C C . LEU A 1 87 ? -12.825 -6.152 -1.325 1.00 93.38 87 LEU A C 1
ATOM 723 O O . LEU A 1 87 ? -13.002 -6.725 -0.248 1.00 93.38 87 LEU A O 1
ATOM 727 N N . ASN A 1 88 ? -12.279 -6.763 -2.374 1.00 94.31 88 ASN A N 1
ATOM 728 C CA . ASN A 1 88 ? -11.590 -8.045 -2.286 1.00 94.31 88 ASN A CA 1
ATOM 729 C C . ASN A 1 88 ? -10.086 -7.774 -2.244 1.00 94.31 88 ASN A C 1
ATOM 731 O O . ASN A 1 88 ? -9.538 -7.201 -3.184 1.00 94.31 88 ASN A O 1
ATOM 735 N N . LEU A 1 89 ? -9.443 -8.116 -1.133 1.00 92.81 89 LEU A N 1
ATOM 736 C CA . LEU A 1 89 ? -8.067 -7.735 -0.842 1.00 92.81 89 LEU A CA 1
ATOM 737 C C . LEU A 1 89 ? -7.139 -8.948 -0.846 1.00 92.81 89 LEU A C 1
ATOM 739 O O . LEU A 1 89 ? -7.446 -9.984 -0.265 1.00 92.81 89 LEU A O 1
ATOM 743 N N . ASP A 1 90 ? -5.968 -8.796 -1.448 1.00 90.38 90 ASP A N 1
ATOM 744 C CA . ASP A 1 90 ? -4.867 -9.747 -1.363 1.00 90.38 90 ASP A CA 1
ATOM 745 C C . ASP A 1 90 ? -3.718 -9.136 -0.562 1.00 90.38 90 ASP A C 1
ATOM 747 O O . ASP A 1 90 ? -3.107 -8.159 -0.989 1.00 90.38 90 ASP A O 1
ATOM 751 N N . SER A 1 91 ? -3.414 -9.712 0.599 1.00 89.06 91 SER A N 1
ATOM 752 C CA . SER A 1 91 ? -2.327 -9.260 1.473 1.00 89.06 91 SER A CA 1
ATOM 753 C C . SER A 1 91 ? -0.929 -9.657 0.992 1.00 89.06 91 SER A C 1
ATOM 755 O O . SER A 1 91 ? 0.043 -9.403 1.701 1.00 89.06 91 SER A O 1
ATOM 757 N N . SER A 1 92 ? -0.800 -10.315 -0.163 1.00 88.62 92 SER A N 1
ATOM 758 C CA . SER A 1 92 ? 0.497 -10.613 -0.770 1.00 88.62 92 SER A CA 1
ATOM 759 C C . SER A 1 92 ? 1.330 -9.339 -0.955 1.00 88.62 92 SER A C 1
ATOM 761 O O . SER A 1 92 ? 0.833 -8.310 -1.410 1.00 88.62 92 SER A O 1
ATOM 763 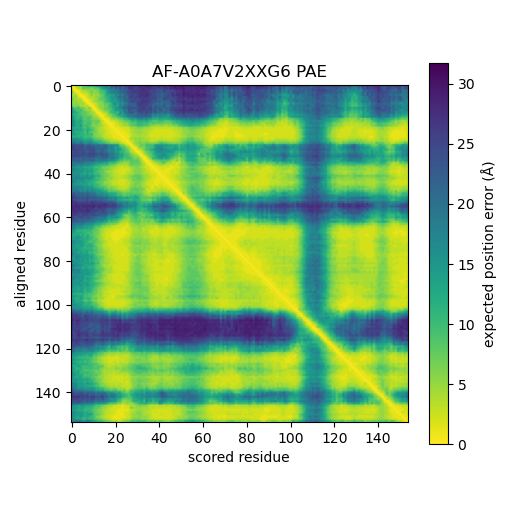N N . ASN A 1 93 ? 2.630 -9.422 -0.663 1.00 85.69 93 ASN A N 1
ATOM 764 C CA . ASN A 1 93 ? 3.573 -8.323 -0.904 1.00 85.69 93 ASN A CA 1
ATOM 765 C C . ASN A 1 93 ? 3.717 -7.996 -2.399 1.00 85.69 93 ASN A C 1
ATOM 767 O O . ASN A 1 93 ? 4.079 -6.877 -2.758 1.00 85.69 93 ASN A O 1
ATOM 771 N N . ILE A 1 94 ? 3.425 -8.978 -3.253 1.00 88.12 94 ILE A N 1
ATOM 772 C CA . ILE A 1 94 ? 3.520 -8.882 -4.706 1.00 88.12 94 ILE A CA 1
ATOM 773 C C . ILE A 1 94 ? 2.106 -8.940 -5.277 1.00 88.12 94 ILE A C 1
ATOM 775 O O . ILE A 1 94 ? 1.329 -9.841 -4.944 1.00 88.12 94 ILE A O 1
ATOM 779 N N . SER A 1 95 ? 1.783 -7.978 -6.131 1.00 90.06 95 SER A N 1
ATOM 780 C CA . SER A 1 95 ? 0.523 -7.909 -6.854 1.00 90.06 95 SER A CA 1
ATOM 781 C C . SER A 1 95 ? 0.387 -9.073 -7.843 1.00 90.06 95 SER A C 1
ATOM 783 O O . SER A 1 95 ? 1.384 -9.675 -8.252 1.00 90.06 95 SER A O 1
ATOM 785 N N . PRO A 1 96 ? -0.831 -9.383 -8.314 1.00 89.38 96 PRO A N 1
ATOM 786 C CA . PRO A 1 96 ? -1.027 -10.446 -9.300 1.00 89.38 96 PRO A CA 1
ATOM 787 C C . PRO A 1 96 ? -0.291 -10.220 -10.633 1.00 89.38 96 PRO A C 1
ATOM 789 O O . PRO A 1 96 ? -0.041 -11.174 -11.364 1.00 89.38 96 PRO A O 1
ATOM 792 N N . ASP A 1 97 ? 0.065 -8.975 -10.958 1.00 89.19 97 ASP A N 1
ATOM 793 C CA . ASP A 1 97 ? 0.887 -8.613 -12.116 1.00 89.19 97 ASP A CA 1
ATOM 794 C C . ASP A 1 97 ? 2.386 -8.472 -11.801 1.00 89.19 97 ASP A C 1
ATOM 796 O O . ASP A 1 97 ? 3.139 -8.046 -12.670 1.00 89.19 97 ASP A O 1
ATOM 800 N N . GLY A 1 98 ? 2.852 -8.873 -10.614 1.00 87.88 98 GLY A N 1
ATOM 801 C CA . GLY A 1 98 ? 4.282 -8.981 -10.301 1.00 87.88 98 GLY A CA 1
ATOM 802 C C . GLY A 1 98 ? 4.954 -7.683 -9.848 1.00 87.88 98 GLY A C 1
ATOM 803 O O . GLY A 1 98 ? 6.174 -7.561 -9.957 1.00 87.88 98 GLY A O 1
ATOM 804 N N . PHE A 1 99 ? 4.178 -6.715 -9.364 1.00 89.19 99 PHE A N 1
ATOM 805 C CA . PHE A 1 99 ? 4.674 -5.468 -8.793 1.00 89.19 99 PHE A CA 1
ATOM 806 C C . PHE A 1 99 ? 4.636 -5.488 -7.262 1.00 89.19 99 PHE A C 1
ATOM 808 O O . PHE A 1 99 ? 3.772 -6.094 -6.641 1.00 89.19 99 PHE A O 1
ATOM 815 N N . GLU A 1 100 ? 5.567 -4.778 -6.641 1.00 91.06 100 GLU A N 1
ATOM 816 C CA . GLU A 1 100 ? 5.679 -4.623 -5.193 1.00 91.06 100 GLU A CA 1
ATOM 817 C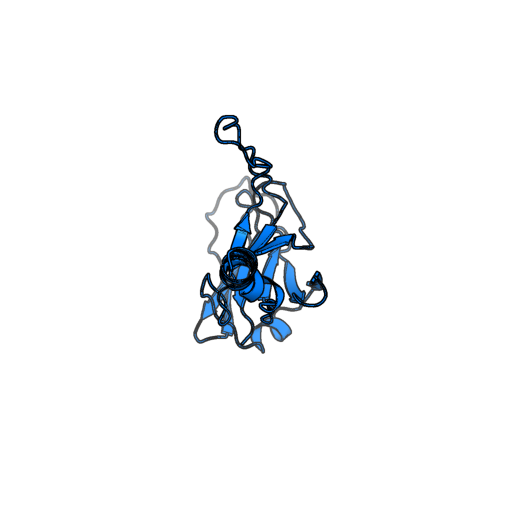 C . GLU A 1 100 ? 5.804 -3.143 -4.815 1.00 91.06 100 GLU A C 1
ATOM 819 O O . GLU A 1 100 ? 6.378 -2.337 -5.555 1.00 91.06 100 GLU A O 1
ATOM 824 N N . VAL A 1 101 ? 5.277 -2.772 -3.645 1.00 87.94 101 VAL A N 1
ATOM 825 C CA . VAL A 1 101 ? 5.471 -1.430 -3.084 1.00 87.94 101 VAL A CA 1
ATOM 826 C C . VAL A 1 101 ? 6.738 -1.424 -2.234 1.00 87.94 101 VAL A C 1
ATOM 828 O O . VAL A 1 101 ? 6.791 -2.048 -1.177 1.00 87.94 101 VAL A O 1
ATOM 831 N N . THR A 1 102 ? 7.752 -0.677 -2.662 1.00 85.75 102 THR A N 1
ATOM 832 C CA . THR A 1 102 ? 9.057 -0.598 -1.994 1.00 85.75 102 THR A CA 1
ATOM 833 C C . THR A 1 102 ? 9.374 0.807 -1.496 1.00 85.75 102 THR A C 1
ATOM 835 O O . THR A 1 102 ? 8.875 1.810 -2.011 1.00 85.75 102 THR A O 1
ATOM 838 N N . TYR A 1 103 ? 10.258 0.893 -0.505 1.00 76.12 103 TYR A N 1
ATOM 839 C CA . TYR A 1 103 ? 10.819 2.160 -0.039 1.00 76.12 103 TYR A CA 1
ATOM 840 C C . TYR A 1 103 ? 11.726 2.780 -1.102 1.00 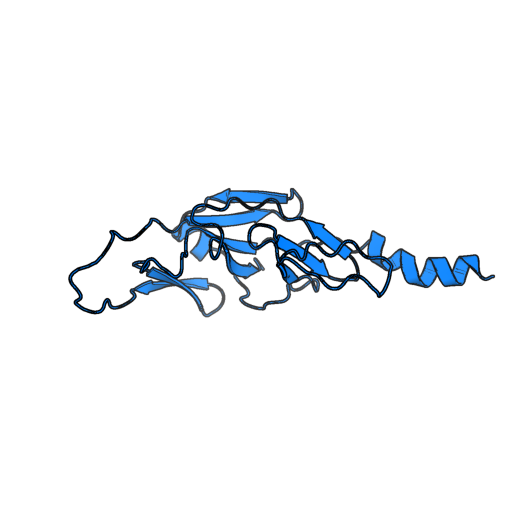76.12 103 TYR A C 1
ATOM 842 O O . TYR A 1 103 ? 12.450 2.073 -1.802 1.00 76.12 103 TYR A O 1
ATOM 850 N N . GLY A 1 104 ? 11.714 4.108 -1.189 1.00 61.06 104 GLY A N 1
ATOM 851 C CA . GLY A 1 104 ? 12.739 4.833 -1.920 1.00 61.06 104 GLY A CA 1
ATOM 852 C C . GLY A 1 104 ? 14.086 4.717 -1.220 1.00 61.06 104 GLY A C 1
ATOM 853 O O . GLY A 1 104 ? 14.232 5.087 -0.056 1.00 61.06 104 GLY A O 1
ATOM 854 N N . SER A 1 105 ? 15.089 4.228 -1.939 1.00 52.25 105 SER A N 1
ATOM 855 C CA . SER A 1 105 ? 16.485 4.527 -1.632 1.00 52.25 105 SER A CA 1
ATOM 856 C C . SER A 1 105 ? 16.885 5.677 -2.550 1.00 52.25 105 SER A C 1
ATOM 858 O O . SER A 1 105 ? 16.683 5.580 -3.763 1.00 52.25 105 SER A O 1
ATOM 860 N N . ARG A 1 106 ? 17.412 6.778 -1.998 1.00 44.81 106 ARG A N 1
ATOM 861 C CA . ARG A 1 106 ? 18.133 7.760 -2.815 1.00 44.81 106 ARG A CA 1
ATOM 862 C C . ARG A 1 106 ? 19.483 7.140 -3.158 1.00 44.81 106 ARG A C 1
ATOM 864 O O . ARG A 1 106 ? 20.473 7.350 -2.473 1.00 44.81 106 ARG A O 1
ATOM 871 N N . GLY A 1 107 ? 19.471 6.306 -4.185 1.00 38.50 107 GLY A N 1
ATOM 872 C CA . GLY A 1 107 ? 20.646 5.689 -4.774 1.00 38.50 107 GLY A CA 1
ATOM 873 C C . GLY A 1 107 ? 20.594 5.894 -6.276 1.00 38.50 107 GLY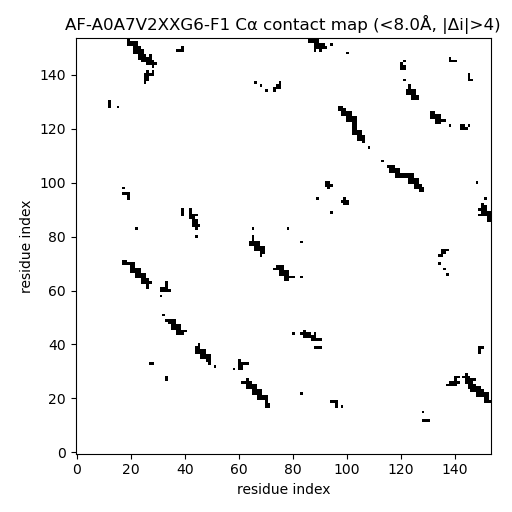 A C 1
ATOM 874 O O . GLY A 1 107 ? 20.392 4.939 -7.020 1.00 38.50 107 GLY A O 1
ATOM 875 N N . ASP A 1 108 ? 20.724 7.143 -6.722 1.00 42.41 108 ASP A N 1
ATOM 876 C CA . ASP A 1 108 ? 21.094 7.402 -8.110 1.00 42.41 108 ASP A CA 1
ATOM 877 C C . ASP A 1 108 ? 22.537 6.920 -8.283 1.00 42.41 108 ASP A C 1
ATOM 879 O O . ASP A 1 10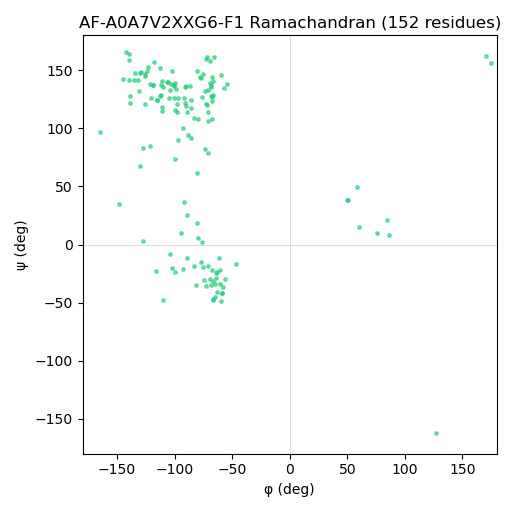8 ? 23.475 7.508 -7.748 1.00 42.41 108 ASP A O 1
ATOM 883 N N . GLY A 1 109 ? 22.726 5.809 -8.989 1.00 35.03 109 GLY A N 1
ATOM 884 C CA . GLY A 1 109 ? 24.058 5.273 -9.224 1.00 35.03 109 GLY A CA 1
ATOM 885 C C . GLY A 1 109 ? 24.091 4.242 -10.338 1.00 35.03 109 GLY A C 1
ATOM 886 O O . GLY A 1 109 ? 23.884 3.059 -10.105 1.00 35.03 109 GLY A O 1
ATOM 887 N N . PHE A 1 110 ? 24.453 4.681 -11.543 1.00 35.81 110 PHE A N 1
ATOM 888 C CA . PHE A 1 110 ? 24.910 3.813 -12.636 1.00 35.81 110 PHE A CA 1
ATOM 889 C C . PHE A 1 110 ? 26.400 3.416 -12.465 1.00 35.81 110 PHE A C 1
ATOM 891 O O . PHE A 1 110 ? 27.052 3.029 -13.429 1.00 35.81 110 PHE A O 1
ATOM 898 N N . PHE A 1 111 ? 26.971 3.550 -11.254 1.00 32.56 111 PHE A N 1
ATOM 899 C CA . PHE A 1 111 ? 28.389 3.300 -10.952 1.00 32.56 111 PHE A CA 1
ATOM 900 C C . PHE A 1 111 ? 28.602 2.691 -9.546 1.00 32.56 111 PHE A C 1
ATOM 902 O O . PHE A 1 111 ? 27.939 3.109 -8.597 1.00 32.56 111 PHE A O 1
ATOM 909 N N . PRO A 1 112 ? 29.553 1.747 -9.370 1.00 36.81 112 PRO A N 1
ATOM 910 C CA . PRO A 1 112 ? 29.616 0.846 -8.213 1.00 36.81 112 PRO A CA 1
ATOM 911 C C . PRO A 1 112 ? 30.429 1.363 -7.004 1.00 36.81 112 PRO A C 1
ATOM 913 O O . PRO A 1 112 ? 30.941 0.549 -6.241 1.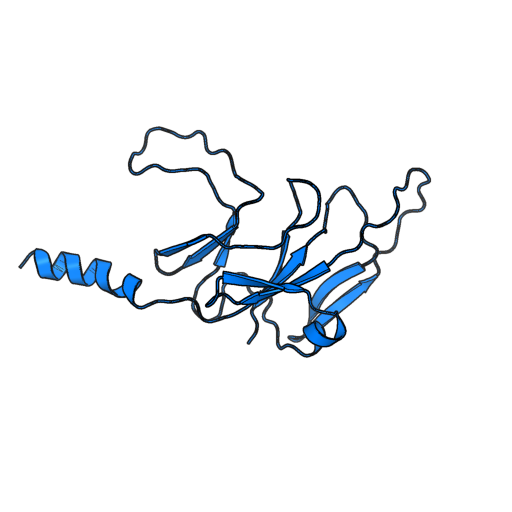00 36.81 112 PRO A O 1
ATOM 916 N N . PHE A 1 113 ? 30.587 2.681 -6.802 1.00 34.09 113 PHE A N 1
ATOM 917 C CA . PHE A 1 113 ? 31.541 3.210 -5.801 1.00 34.09 113 PHE A CA 1
ATOM 918 C C . PHE A 1 113 ? 30.989 4.217 -4.776 1.00 34.09 113 PHE A C 1
ATOM 920 O O . PHE A 1 113 ? 31.750 4.683 -3.931 1.00 34.09 113 PHE A O 1
ATOM 927 N N . PHE A 1 114 ? 29.689 4.529 -4.774 1.00 36.91 114 PHE A N 1
ATOM 928 C CA . PHE A 1 114 ? 29.103 5.484 -3.819 1.00 36.91 114 PHE A CA 1
ATOM 929 C C . PHE A 1 114 ? 27.989 4.834 -2.990 1.00 36.91 114 PHE A C 1
ATOM 931 O O . PHE A 1 114 ? 26.810 4.926 -3.313 1.00 36.91 114 PHE A O 1
ATOM 938 N N . PHE A 1 115 ? 28.371 4.155 -1.905 1.00 40.91 115 PHE A N 1
ATOM 939 C CA . PHE A 1 115 ? 27.442 3.503 -0.976 1.00 40.91 115 PHE A CA 1
ATOM 940 C C . PHE A 1 115 ? 27.207 4.365 0.267 1.00 40.91 115 PHE A C 1
ATOM 942 O O . PHE A 1 115 ? 27.693 4.057 1.349 1.00 40.91 115 PHE A O 1
ATOM 949 N N . TRP A 1 116 ? 26.446 5.444 0.110 1.00 40.31 116 TRP A N 1
ATOM 950 C CA . TRP A 1 116 ? 25.823 6.151 1.232 1.00 40.31 116 TRP A CA 1
ATOM 951 C C . TRP A 1 116 ? 24.333 6.265 0.904 1.00 40.31 116 TRP A C 1
ATOM 953 O O . TRP A 1 116 ? 23.886 7.224 0.288 1.00 40.31 116 TRP A O 1
ATOM 963 N N . SER A 1 117 ? 23.580 5.201 1.199 1.00 43.09 117 SER A N 1
ATOM 964 C CA . SER A 1 117 ? 22.142 5.134 0.916 1.00 43.09 117 SER A CA 1
ATOM 965 C C . SER A 1 117 ? 21.363 5.706 2.096 1.00 43.09 117 SER A C 1
ATOM 967 O O . SER A 1 117 ? 20.989 4.963 3.007 1.00 43.09 117 SER A O 1
ATOM 969 N N . ASP A 1 118 ? 21.020 6.987 2.028 1.00 48.12 118 ASP A N 1
ATOM 970 C CA . ASP A 1 118 ? 19.919 7.511 2.829 1.00 48.12 118 ASP A CA 1
ATOM 971 C C . ASP A 1 118 ? 18.595 6.967 2.265 1.00 48.12 118 ASP A C 1
ATOM 973 O O . ASP A 1 118 ? 18.204 7.227 1.120 1.00 48.12 118 ASP A O 1
ATOM 977 N N . ARG A 1 119 ? 17.903 6.140 3.060 1.00 54.97 119 ARG A N 1
ATOM 978 C CA . ARG A 1 119 ? 16.534 5.709 2.748 1.00 54.97 119 ARG A CA 1
ATOM 979 C C . ARG A 1 119 ? 15.608 6.897 2.966 1.00 54.97 119 ARG A C 1
ATOM 981 O O . ARG A 1 119 ? 15.497 7.404 4.078 1.00 54.97 119 ARG A O 1
ATOM 988 N N . ASP A 1 120 ? 14.917 7.319 1.915 1.00 63.09 120 ASP A N 1
ATOM 989 C CA . ASP A 1 120 ? 13.884 8.341 2.033 1.00 63.09 120 ASP A CA 1
ATOM 990 C C . ASP A 1 120 ? 12.574 7.645 2.423 1.00 63.09 120 ASP A C 1
ATOM 992 O O . ASP A 1 120 ? 11.807 7.172 1.577 1.00 63.09 120 ASP A O 1
ATOM 996 N N . TYR A 1 121 ? 12.346 7.555 3.738 1.00 62.78 121 TYR A N 1
ATOM 997 C CA . TYR A 1 121 ? 11.202 6.878 4.357 1.00 62.78 121 TYR A CA 1
ATOM 998 C C . TYR A 1 121 ? 9.837 7.465 3.979 1.00 62.78 121 TYR A C 1
ATOM 1000 O O . TYR A 1 121 ? 8.828 6.790 4.198 1.00 62.78 121 TYR A O 1
ATOM 1008 N N . ASN A 1 122 ? 9.780 8.638 3.342 1.00 68.75 122 ASN A N 1
ATOM 1009 C CA . ASN A 1 122 ? 8.534 9.217 2.837 1.00 68.75 122 ASN A CA 1
ATOM 1010 C C . ASN A 1 122 ? 8.245 8.855 1.383 1.00 68.75 122 ASN A C 1
ATOM 1012 O O . ASN A 1 122 ? 7.098 8.923 0.946 1.00 68.75 122 ASN A O 1
ATOM 1016 N N . THR A 1 123 ? 9.261 8.457 0.622 1.00 78.25 123 THR A N 1
ATOM 1017 C CA . THR A 1 123 ? 9.064 8.069 -0.774 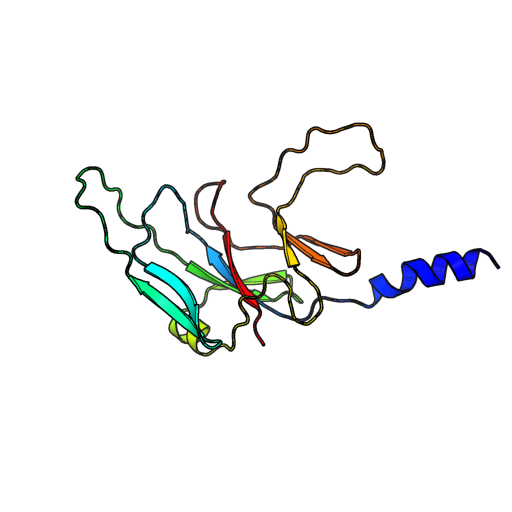1.00 78.25 123 THR A CA 1
ATOM 1018 C C . THR A 1 123 ? 8.801 6.574 -0.896 1.00 78.25 123 THR A C 1
ATOM 1020 O O . THR A 1 123 ? 9.447 5.730 -0.264 1.00 78.25 123 THR A O 1
ATOM 1023 N N . ARG A 1 124 ? 7.804 6.232 -1.709 1.00 85.38 124 ARG A N 1
ATOM 1024 C CA . ARG A 1 124 ? 7.481 4.855 -2.080 1.00 85.38 124 ARG A CA 1
ATOM 1025 C C . ARG A 1 124 ? 7.490 4.730 -3.589 1.00 85.38 124 ARG A C 1
ATOM 1027 O O . ARG A 1 124 ? 7.188 5.681 -4.310 1.00 85.38 124 ARG A O 1
ATOM 1034 N N . TYR A 1 125 ? 7.843 3.544 -4.041 1.00 87.94 125 TYR A N 1
ATOM 1035 C CA . TYR A 1 125 ? 7.924 3.192 -5.443 1.00 87.94 125 TYR A CA 1
ATOM 1036 C C . TYR A 1 125 ? 7.158 1.902 -5.668 1.00 87.94 125 TYR A C 1
ATOM 1038 O O . TYR A 1 125 ? 7.120 1.036 -4.799 1.00 87.94 125 TYR A O 1
ATOM 1046 N N . LEU A 1 126 ? 6.565 1.790 -6.844 1.00 88.88 126 LEU A N 1
ATOM 1047 C CA . LEU A 1 126 ? 6.017 0.557 -7.360 1.00 88.88 126 LEU A CA 1
ATOM 1048 C C . LEU A 1 126 ? 7.055 -0.054 -8.292 1.00 88.88 126 LEU A C 1
ATOM 1050 O O . LEU A 1 126 ? 7.396 0.549 -9.312 1.00 88.88 126 LEU A O 1
ATOM 1054 N N . LYS A 1 127 ? 7.587 -1.210 -7.910 1.00 88.44 127 LYS A N 1
ATOM 1055 C CA . LYS A 1 127 ? 8.710 -1.865 -8.578 1.00 88.44 127 LYS A CA 1
ATOM 1056 C C . LYS A 1 127 ? 8.278 -3.228 -9.103 1.00 88.44 127 LYS A C 1
ATOM 1058 O O . LYS A 1 127 ? 7.598 -3.966 -8.408 1.00 88.44 127 LYS A O 1
ATOM 1063 N N . GLY A 1 128 ? 8.679 -3.565 -10.319 1.00 85.75 128 GLY A N 1
ATOM 1064 C CA . GLY A 1 128 ? 8.385 -4.853 -10.950 1.00 85.75 128 GLY A CA 1
ATOM 1065 C C . GLY A 1 128 ? 8.892 -4.852 -12.384 1.00 85.75 128 GLY A C 1
ATOM 1066 O O . GLY A 1 128 ? 9.084 -3.784 -12.948 1.00 85.75 128 GLY A O 1
ATOM 1067 N N . HIS A 1 129 ? 9.161 -6.018 -12.976 1.00 82.94 129 HIS A N 1
ATOM 1068 C CA . HIS A 1 129 ? 9.537 -6.137 -14.403 1.00 82.94 129 HIS A CA 1
ATOM 1069 C C . HIS A 1 129 ? 10.660 -5.19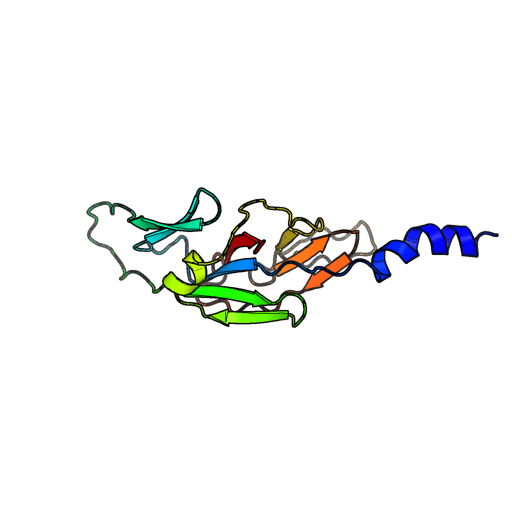1 -14.872 1.00 82.94 129 HIS A C 1
ATOM 1071 O O . HIS A 1 129 ? 10.613 -4.654 -15.975 1.00 82.94 129 HIS A O 1
ATOM 1077 N N . ASN A 1 130 ? 11.675 -4.970 -14.028 1.00 77.38 130 ASN A N 1
ATOM 1078 C CA . ASN A 1 130 ? 12.779 -4.021 -14.256 1.00 77.38 130 ASN A CA 1
ATOM 1079 C C . ASN A 1 130 ? 12.360 -2.547 -14.424 1.00 77.38 130 ASN A C 1
ATOM 1081 O O . ASN A 1 130 ? 13.172 -1.724 -14.842 1.00 77.38 130 ASN A O 1
ATOM 1085 N N . VAL A 1 131 ? 11.129 -2.194 -14.056 1.00 80.75 131 VAL A N 1
ATOM 1086 C CA . VAL A 1 131 ? 10.638 -0.818 -13.998 1.00 80.75 131 VAL A CA 1
ATOM 1087 C C . VAL A 1 131 ? 10.358 -0.405 -12.552 1.00 80.75 131 VAL A C 1
ATOM 1089 O O . VAL A 1 131 ? 10.064 -1.226 -11.680 1.00 80.75 131 VAL A O 1
ATOM 1092 N N . SER A 1 132 ? 10.479 0.894 -12.287 1.00 83.38 132 SER A N 1
ATOM 1093 C CA . SER A 1 132 ? 10.159 1.500 -10.997 1.00 83.38 132 SER A CA 1
ATOM 1094 C C . SER A 1 132 ? 9.427 2.815 -11.229 1.00 83.38 132 SER A C 1
ATOM 1096 O O . SER A 1 132 ? 9.903 3.668 -11.980 1.00 83.38 132 SER A O 1
ATOM 1098 N N . LYS A 1 133 ? 8.263 2.984 -10.600 1.00 84.38 133 LYS A N 1
ATOM 1099 C CA . LYS A 1 133 ? 7.437 4.194 -10.695 1.00 84.38 133 LYS A CA 1
ATOM 1100 C C . LYS A 1 133 ? 7.257 4.794 -9.309 1.00 84.38 133 LYS A C 1
ATOM 1102 O O . LYS A 1 133 ? 6.808 4.112 -8.393 1.00 84.38 133 LYS A O 1
ATOM 1107 N N . LYS A 1 134 ? 7.582 6.077 -9.146 1.00 88.31 134 LYS A N 1
ATOM 1108 C CA . LYS A 1 134 ? 7.358 6.793 -7.884 1.00 88.31 134 LYS A CA 1
ATOM 1109 C C . LYS A 1 134 ? 5.857 6.931 -7.611 1.00 88.31 134 LYS A C 1
ATOM 1111 O O . LYS A 1 134 ? 5.118 7.416 -8.470 1.00 88.31 134 LYS A O 1
ATOM 1116 N N . LEU A 1 135 ? 5.434 6.545 -6.411 1.00 88.75 135 LEU A N 1
ATOM 1117 C CA . LEU A 1 135 ? 4.050 6.645 -5.959 1.00 88.75 135 LEU A CA 1
ATOM 1118 C C . LEU A 1 135 ? 3.777 8.019 -5.343 1.00 88.75 135 LEU A C 1
ATOM 1120 O O . LEU A 1 135 ? 4.574 8.523 -4.548 1.00 88.75 135 LEU A O 1
ATOM 1124 N N . ASN A 1 136 ? 2.637 8.609 -5.692 1.00 88.38 136 ASN A N 1
ATOM 1125 C CA . ASN A 1 136 ? 2.135 9.827 -5.064 1.00 88.38 136 ASN A CA 1
ATOM 1126 C C . ASN A 1 136 ? 1.113 9.460 -3.982 1.00 88.38 136 ASN A C 1
ATOM 1128 O O . ASN A 1 136 ? -0.076 9.290 -4.249 1.00 88.38 136 ASN A O 1
ATOM 1132 N N . LEU A 1 137 ? 1.609 9.271 -2.761 1.00 86.81 137 LEU A N 1
ATOM 1133 C CA . LEU A 1 137 ? 0.809 8.826 -1.627 1.00 86.81 137 LEU A CA 1
ATOM 1134 C C . LEU A 1 137 ? 0.430 10.007 -0.738 1.00 86.81 137 LEU A C 1
ATOM 1136 O O . LEU A 1 137 ? 1.264 10.851 -0.417 1.00 86.81 137 LEU A O 1
ATOM 1140 N N . GLN A 1 138 ? -0.815 10.013 -0.270 1.00 85.00 138 GLN A N 1
ATOM 1141 C CA . GLN A 1 138 ? -1.242 10.886 0.816 1.00 85.00 138 GLN A CA 1
ATOM 1142 C C . GLN A 1 138 ? -0.798 10.263 2.138 1.00 85.00 138 GLN A C 1
ATOM 1144 O O . GLN A 1 138 ? -1.322 9.220 2.537 1.00 85.00 138 GLN A O 1
ATOM 1149 N N . LEU A 1 139 ? 0.213 10.872 2.761 1.00 80.94 139 LEU A N 1
ATOM 1150 C CA . LEU A 1 139 ? 0.788 10.439 4.029 1.00 80.94 139 LEU A CA 1
ATOM 1151 C C . LEU A 1 139 ? 0.544 11.509 5.101 1.00 80.94 139 LEU A C 1
ATOM 1153 O O . LEU A 1 139 ? 0.942 12.659 4.932 1.00 80.94 139 LEU A O 1
ATOM 1157 N N . SER A 1 140 ? -0.079 11.129 6.213 1.00 68.69 140 SER A N 1
ATOM 1158 C CA . SER A 1 140 ? -0.294 11.964 7.398 1.00 68.69 140 SER A CA 1
ATOM 1159 C C . SER A 1 140 ? 0.521 11.426 8.579 1.00 68.69 140 SER A C 1
ATOM 1161 O O . SER A 1 140 ? 0.387 10.249 8.905 1.00 68.69 140 SER A O 1
ATOM 1163 N N . GLY A 1 141 ? 1.328 12.268 9.241 1.00 62.38 141 GLY A N 1
ATOM 1164 C CA . GLY A 1 141 ? 2.055 11.919 10.478 1.00 62.38 141 GLY A CA 1
ATOM 1165 C C . GLY A 1 141 ? 3.573 12.176 10.440 1.00 62.38 141 GLY A C 1
ATOM 1166 O O . GLY A 1 141 ? 4.062 12.928 9.598 1.00 62.38 141 GLY A O 1
ATOM 1167 N N . SER A 1 142 ? 4.334 11.561 11.354 1.00 56.22 142 SER A N 1
ATOM 1168 C CA . SER A 1 142 ? 5.797 11.712 11.473 1.00 56.22 142 SER A CA 1
ATOM 1169 C C . SER A 1 142 ? 6.583 10.923 10.412 1.00 56.22 142 SER A C 1
ATOM 1171 O O . SER A 1 142 ? 6.236 9.797 10.076 1.00 56.22 142 SER A O 1
ATOM 1173 N N . TYR A 1 143 ? 7.696 11.488 9.931 1.00 53.09 143 TYR A N 1
ATOM 1174 C CA . TYR A 1 143 ? 8.536 11.044 8.799 1.00 53.09 143 TYR A CA 1
ATOM 1175 C C . TYR A 1 143 ? 8.923 9.547 8.733 1.00 53.09 143 TYR A C 1
ATOM 1177 O O . TYR A 1 143 ? 9.369 9.089 7.683 1.00 53.09 143 TYR A O 1
ATOM 1185 N N . TYR A 1 144 ? 8.797 8.779 9.818 1.00 51.91 144 TYR A N 1
ATOM 1186 C CA . TYR A 1 144 ? 9.352 7.427 9.905 1.00 51.91 144 TYR A CA 1
ATOM 1187 C C . TYR A 1 144 ? 8.358 6.278 9.673 1.00 51.91 144 TYR A C 1
ATOM 1189 O O . TYR A 1 144 ? 8.808 5.224 9.240 1.00 51.91 144 TYR A O 1
ATOM 1197 N N . ASN A 1 145 ? 7.040 6.443 9.872 1.00 59.09 145 ASN A N 1
ATOM 1198 C CA . ASN A 1 145 ? 6.082 5.315 9.801 1.00 59.09 145 ASN A CA 1
ATOM 1199 C C . ASN A 1 145 ? 4.673 5.690 9.293 1.00 59.09 145 ASN A C 1
ATOM 1201 O O . ASN A 1 145 ? 3.669 5.112 9.684 1.00 59.09 145 ASN A O 1
ATOM 1205 N N . ASN A 1 146 ? 4.563 6.635 8.362 1.00 76.44 146 ASN A N 1
ATOM 1206 C CA . ASN A 1 146 ? 3.250 7.104 7.893 1.00 76.44 146 ASN A CA 1
ATOM 1207 C C . ASN A 1 146 ? 2.554 6.208 6.859 1.00 76.44 146 ASN A C 1
ATOM 1209 O O . ASN A 1 146 ? 1.532 6.617 6.310 1.00 76.44 146 ASN A O 1
ATOM 1213 N N . PHE A 1 147 ? 3.104 5.039 6.532 1.00 83.94 147 PHE A N 1
ATOM 1214 C CA . PHE A 1 147 ? 2.581 4.172 5.479 1.00 83.94 147 PHE A CA 1
ATOM 1215 C C . PHE A 1 147 ? 2.611 2.712 5.912 1.00 83.94 147 PHE A C 1
ATOM 1217 O O . PHE A 1 147 ? 3.691 2.164 6.137 1.00 83.94 147 PHE A O 1
ATOM 1224 N N . ARG A 1 148 ? 1.445 2.065 5.908 1.00 86.50 148 ARG A N 1
ATOM 1225 C CA . ARG A 1 148 ? 1.325 0.611 6.018 1.00 86.50 148 ARG A CA 1
ATOM 1226 C C . ARG A 1 148 ? 0.512 0.059 4.856 1.00 86.50 148 ARG A C 1
ATOM 1228 O O . ARG A 1 148 ? -0.653 0.409 4.688 1.00 86.50 148 ARG A O 1
ATOM 1235 N N . PHE A 1 149 ? 1.119 -0.832 4.082 1.00 89.06 149 PHE A N 1
ATOM 1236 C CA . PHE A 1 149 ? 0.428 -1.578 3.035 1.00 89.06 149 PHE A CA 1
ATOM 1237 C C . PHE A 1 149 ? -0.571 -2.570 3.650 1.00 89.06 149 PHE A C 1
ATOM 1239 O O . PHE A 1 149 ? -0.258 -3.217 4.648 1.00 89.06 149 PHE A O 1
ATOM 1246 N N . ILE A 1 150 ? -1.769 -2.670 3.070 1.00 90.81 150 ILE A N 1
ATOM 1247 C CA . ILE A 1 150 ? -2.826 -3.577 3.540 1.00 90.81 150 ILE A CA 1
ATOM 1248 C C . ILE A 1 150 ? -3.046 -4.717 2.553 1.00 90.81 150 ILE A C 1
ATOM 1250 O O . ILE A 1 150 ? -3.112 -5.874 2.962 1.00 90.81 150 ILE A O 1
ATOM 1254 N N . GLY A 1 151 ? -3.167 -4.400 1.265 1.00 90.50 151 GLY A N 1
ATOM 1255 C CA . GLY A 1 151 ? -3.376 -5.411 0.239 1.00 90.50 151 GLY A CA 1
ATOM 1256 C C . GLY A 1 151 ? -3.713 -4.837 -1.131 1.00 90.50 151 GLY A C 1
ATOM 1257 O O . GLY A 1 151 ? -4.142 -3.688 -1.257 1.00 90.50 151 GLY A O 1
ATOM 1258 N N . TRP A 1 152 ? -3.543 -5.665 -2.155 1.00 94.25 152 TRP A N 1
ATOM 1259 C CA . TRP A 1 152 ? -3.953 -5.407 -3.534 1.00 94.25 152 TRP A CA 1
ATOM 1260 C C . TRP A 1 152 ? -5.450 -5.633 -3.703 1.00 94.25 152 TRP A C 1
ATOM 1262 O O . TRP A 1 152 ? -6.006 -6.551 -3.111 1.00 94.25 152 TRP A O 1
ATOM 1272 N N . ILE A 1 153 ? -6.102 -4.825 -4.530 1.00 94.88 153 ILE A N 1
ATOM 1273 C CA . ILE A 1 153 ? -7.518 -4.983 -4.866 1.00 94.88 153 ILE A CA 1
ATOM 1274 C C . ILE A 1 153 ? -7.622 -5.979 -6.019 1.00 94.88 153 ILE A C 1
ATOM 1276 O O . ILE A 1 153 ? -7.099 -5.696 -7.093 1.00 94.88 153 ILE A O 1
ATOM 1280 N N . LYS A 1 154 ? -8.277 -7.121 -5.791 1.00 87.38 154 LYS A N 1
ATOM 1281 C CA . LYS A 1 154 ? -8.558 -8.153 -6.801 1.00 87.38 154 LYS A CA 1
ATOM 1282 C C . LYS A 1 154 ? -9.872 -7.921 -7.531 1.00 87.38 154 LYS A C 1
ATOM 1284 O O . LYS A 1 154 ? -10.859 -7.548 -6.857 1.00 87.38 154 LYS A O 1
#

pLDDT: mean 75.67, std 17.2, range [32.56, 95.75]